Protein AF-A0A658NIR5-F1 (afdb_monomer_lite)

Foldseek 3Di:
DVVVLVVVLVVVVCQCCPPPCNVVVHDGDQDEDEAEQDDPVCVVVVNDPDPVRSCVSNVHHHPYYHHRDPLCVVCVVVVHDSVD

Radius of gyration: 15.7 Å; chains: 1; bounding box: 22×41×36 Å

pLDDT: mean 94.18, std 4.9, range [66.44, 97.44]

Secondary structure (DSSP, 8-state):
-HHHHHHHHHHHHHHHHHSHHHHTT-SPP--EEEEEEE-HHHHHTTSS--HHHHHHHHT-EEEEEEE--HHHHHHHHHT--TT-

Sequence (84 aa):
EVSSVRDSDRMLGILSSKSRRAERKEAPIREYLLLTRYSPERVAKGEMLSVNDVREILSLDLLGVIPESKAVLNASNSGVPVIL

Structure (mmCIF, N/CA/C/O backbone):
data_AF-A0A658NIR5-F1
#
_entry.id   AF-A0A658NIR5-F1
#
loop_
_atom_site.group_PDB
_atom_site.id
_atom_site.type_symbol
_atom_site.label_atom_id
_atom_site.label_alt_id
_atom_site.label_comp_id
_atom_site.label_asym_id
_atom_site.label_entity_id
_atom_site.label_seq_id
_atom_site.pdbx_PDB_ins_code
_atom_site.Cartn_x
_atom_site.Cartn_y
_atom_site.Cartn_z
_atom_site.occupancy
_atom_site.B_iso_or_equiv
_atom_site.auth_seq_id
_atom_site.auth_comp_id
_atom_site.auth_asym_id
_atom_site.auth_atom_id
_atom_site.pdbx_PDB_model_num
ATOM 1 N N . GLU A 1 1 ? 1.773 0.602 9.698 1.00 66.44 1 GLU A N 1
ATOM 2 C CA . GLU A 1 1 ? 0.858 0.987 8.597 1.00 66.44 1 GLU A CA 1
ATOM 3 C C . GLU A 1 1 ? 0.748 2.477 8.398 1.00 66.44 1 GLU A C 1
ATOM 5 O O . GLU A 1 1 ? 0.859 2.924 7.267 1.00 66.44 1 GLU A O 1
ATOM 10 N N . VAL A 1 2 ? 0.633 3.253 9.479 1.00 80.00 2 VAL A N 1
ATOM 11 C CA . VAL A 1 2 ? 0.731 4.719 9.412 1.00 80.00 2 VAL A CA 1
ATOM 12 C C . VAL A 1 2 ? 1.980 5.178 8.637 1.00 80.00 2 VAL A C 1
ATOM 14 O O . VAL A 1 2 ? 1.907 6.140 7.882 1.00 80.00 2 VAL A O 1
ATOM 17 N N . SER A 1 3 ? 3.108 4.462 8.750 1.00 85.44 3 SER A N 1
ATOM 18 C CA . SER A 1 3 ? 4.311 4.700 7.935 1.00 85.44 3 SER A CA 1
ATOM 19 C C . SER A 1 3 ? 4.067 4.530 6.430 1.00 85.44 3 SER A C 1
ATOM 21 O O . SER A 1 3 ? 4.356 5.442 5.669 1.00 85.44 3 SER A O 1
ATOM 23 N N . SER A 1 4 ? 3.478 3.410 6.003 1.00 91.94 4 SER A N 1
ATOM 24 C CA . SER A 1 4 ? 3.186 3.120 4.592 1.00 91.94 4 SER A CA 1
ATOM 25 C C . SER A 1 4 ? 2.217 4.128 3.974 1.00 91.94 4 SER A C 1
ATOM 27 O O . SER A 1 4 ? 2.409 4.541 2.833 1.00 91.94 4 SER A O 1
ATOM 29 N N . VAL A 1 5 ? 1.203 4.558 4.732 1.00 94.19 5 VAL A N 1
ATOM 30 C CA . VAL A 1 5 ? 0.263 5.597 4.284 1.00 94.19 5 VAL A CA 1
ATOM 31 C C . VAL A 1 5 ? 0.985 6.937 4.117 1.00 94.19 5 VAL A C 1
ATOM 33 O O . VAL A 1 5 ? 0.859 7.565 3.072 1.00 94.19 5 VAL A O 1
ATOM 36 N N . ARG A 1 6 ? 1.818 7.343 5.085 1.00 94.62 6 ARG A N 1
ATOM 37 C CA . ARG A 1 6 ? 2.614 8.584 4.995 1.00 94.62 6 ARG A CA 1
ATOM 38 C C . ARG A 1 6 ? 3.613 8.577 3.840 1.00 94.62 6 ARG A C 1
ATOM 40 O O . ARG A 1 6 ? 3.808 9.599 3.190 1.00 94.62 6 ARG A O 1
ATOM 47 N N . ASP A 1 7 ? 4.261 7.445 3.586 1.00 96.25 7 ASP A N 1
ATOM 48 C CA . ASP A 1 7 ? 5.182 7.325 2.455 1.00 96.25 7 ASP A CA 1
ATOM 49 C C . ASP A 1 7 ? 4.433 7.391 1.116 1.00 96.25 7 ASP A C 1
ATOM 51 O O . ASP A 1 7 ? 4.931 7.999 0.168 1.00 96.25 7 ASP A O 1
ATOM 55 N N . SER A 1 8 ? 3.216 6.842 1.057 1.00 96.38 8 SER A N 1
ATOM 56 C CA . SER A 1 8 ? 2.339 6.951 -0.116 1.00 96.38 8 SER A CA 1
ATOM 57 C C . SER A 1 8 ? 1.897 8.397 -0.359 1.00 96.38 8 SER A C 1
ATOM 59 O O . SER A 1 8 ? 2.011 8.877 -1.482 1.00 96.38 8 SER A O 1
ATOM 61 N N . ASP A 1 9 ? 1.493 9.121 0.689 1.00 96.00 9 ASP A N 1
ATOM 62 C CA . ASP A 1 9 ? 1.155 10.551 0.622 1.00 96.00 9 ASP A CA 1
ATOM 63 C C . ASP A 1 9 ? 2.327 11.395 0.088 1.00 96.00 9 ASP A C 1
ATOM 65 O O . ASP A 1 9 ? 2.183 12.177 -0.855 1.00 96.00 9 ASP A O 1
ATOM 69 N N . ARG A 1 10 ? 3.548 11.140 0.582 1.00 96.94 10 ARG A N 1
ATOM 70 C CA . ARG A 1 10 ? 4.760 11.782 0.047 1.00 96.94 10 ARG A CA 1
ATOM 71 C C . ARG A 1 10 ? 4.941 11.502 -1.448 1.00 96.94 10 ARG A C 1
ATOM 73 O O . ARG A 1 10 ? 5.329 12.401 -2.196 1.00 96.94 10 ARG A O 1
ATOM 80 N N . MET A 1 11 ? 4.689 10.270 -1.890 1.00 96.44 11 MET A N 1
ATOM 81 C CA . MET A 1 11 ? 4.796 9.904 -3.304 1.00 96.44 11 MET A CA 1
ATOM 82 C C . MET A 1 11 ? 3.754 10.610 -4.176 1.00 96.44 11 MET A C 1
ATOM 84 O O . MET A 1 11 ? 4.115 11.036 -5.271 1.00 96.44 11 MET 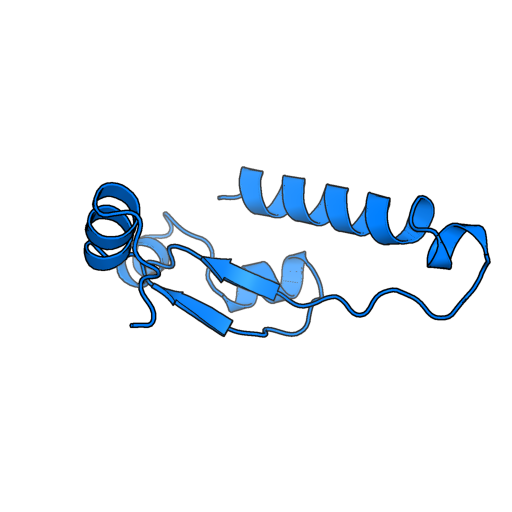A O 1
ATOM 88 N N . LEU A 1 12 ? 2.525 10.824 -3.697 1.00 96.44 12 LEU A N 1
ATOM 89 C CA . LEU A 1 12 ? 1.519 11.642 -4.397 1.00 96.44 12 LEU A CA 1
ATOM 90 C C . LEU A 1 12 ? 2.006 13.090 -4.578 1.00 96.44 12 LEU A C 1
ATOM 92 O O . LEU A 1 12 ? 1.933 13.662 -5.670 1.00 96.44 12 LEU A O 1
ATOM 96 N N . GLY A 1 13 ? 2.629 13.662 -3.544 1.00 96.44 13 GLY A N 1
ATOM 97 C CA . GLY A 1 13 ? 3.285 14.970 -3.643 1.00 96.44 13 GLY A CA 1
ATOM 98 C C . GLY A 1 13 ? 4.402 15.007 -4.697 1.00 96.44 13 GLY A C 1
ATOM 99 O O . GLY A 1 13 ? 4.562 15.990 -5.422 1.00 96.44 13 GLY A O 1
ATOM 100 N N . ILE A 1 14 ? 5.166 13.923 -4.841 1.00 97.06 14 ILE A N 1
ATOM 101 C CA . ILE A 1 14 ? 6.208 13.805 -5.872 1.00 97.06 14 ILE A CA 1
ATOM 102 C C . ILE A 1 14 ? 5.591 13.656 -7.269 1.00 97.06 14 ILE A C 1
ATOM 104 O O . ILE A 1 14 ? 6.051 14.312 -8.202 1.00 97.06 14 ILE A O 1
ATOM 108 N N . LEU A 1 15 ? 4.547 12.840 -7.434 1.00 96.69 15 LEU A N 1
ATOM 109 C CA . LEU A 1 15 ? 3.868 12.646 -8.721 1.00 96.69 15 LEU A CA 1
ATOM 110 C C . LEU A 1 15 ? 3.263 13.952 -9.246 1.00 96.69 15 LEU A C 1
ATOM 112 O O . LEU A 1 15 ? 3.405 14.264 -10.434 1.00 96.69 15 LEU A O 1
ATOM 116 N N . SER A 1 16 ? 2.665 14.744 -8.358 1.00 95.88 16 SER A N 1
ATOM 117 C CA . SER A 1 16 ? 2.047 16.031 -8.692 1.00 95.88 16 SER A CA 1
ATOM 118 C C . SER A 1 16 ? 3.045 17.165 -8.957 1.00 95.88 16 SER A C 1
ATOM 120 O O . SER A 1 16 ? 2.658 18.166 -9.555 1.00 95.88 16 SER A O 1
ATOM 122 N N . SER A 1 17 ? 4.322 17.019 -8.577 1.00 96.62 17 SER A N 1
ATOM 123 C CA . SER A 1 17 ? 5.333 18.086 -8.713 1.00 96.62 17 SER A CA 1
ATOM 124 C C . SER A 1 17 ? 6.511 17.762 -9.636 1.00 96.62 17 SER A C 1
ATOM 126 O O . SER A 1 17 ? 7.060 18.673 -10.249 1.00 96.62 17 SER A O 1
ATOM 128 N N . LYS A 1 18 ? 6.913 16.491 -9.747 1.00 97.25 18 LYS A N 1
ATOM 129 C CA . LYS A 1 18 ? 8.144 16.058 -10.440 1.00 97.25 18 LYS A CA 1
ATOM 130 C C . LYS A 1 18 ? 7.907 15.079 -11.585 1.00 97.25 18 LYS A C 1
ATOM 132 O O . LYS A 1 18 ? 8.855 14.595 -12.196 1.00 97.25 18 LYS A O 1
ATOM 137 N N . SER A 1 19 ? 6.660 14.713 -11.864 1.00 97.19 19 SER A N 1
ATOM 138 C CA . SER A 1 19 ? 6.383 13.917 -13.057 1.00 97.19 19 SER A CA 1
ATOM 139 C C . SER A 1 19 ? 6.537 14.769 -14.316 1.00 97.19 19 SER A C 1
ATOM 141 O O . SER A 1 19 ? 6.258 15.965 -14.305 1.00 97.19 19 SER A O 1
ATOM 143 N N . ARG A 1 20 ? 6.874 14.142 -15.451 1.00 97.44 20 ARG A N 1
ATOM 144 C CA . ARG A 1 20 ? 6.916 14.828 -16.756 1.00 97.44 20 ARG A CA 1
ATOM 145 C C . ARG A 1 20 ? 5.626 15.606 -17.048 1.00 97.44 20 ARG A C 1
ATOM 147 O O . ARG A 1 20 ? 5.680 16.681 -17.634 1.00 97.44 20 ARG A O 1
ATOM 154 N N . ARG A 1 21 ? 4.470 15.049 -16.661 1.00 97.19 21 ARG A N 1
ATOM 155 C CA . ARG A 1 21 ? 3.163 15.692 -16.849 1.00 97.19 21 ARG A CA 1
ATOM 156 C C . ARG A 1 21 ? 3.018 16.931 -15.966 1.00 97.19 21 ARG A C 1
ATOM 158 O O . ARG A 1 21 ? 2.593 17.965 -16.467 1.00 97.19 21 ARG A O 1
ATOM 165 N N . ALA A 1 22 ? 3.433 16.843 -14.701 1.00 96.75 22 ALA A N 1
ATOM 166 C CA . ALA A 1 22 ? 3.461 17.980 -13.785 1.00 96.75 22 ALA A CA 1
ATOM 167 C C . ALA A 1 22 ? 4.389 19.099 -14.289 1.00 96.75 22 ALA A C 1
ATOM 169 O O . ALA A 1 22 ? 3.967 20.249 -14.395 1.00 96.75 22 ALA A O 1
ATOM 170 N N . GLU A 1 23 ? 5.616 18.758 -14.693 1.00 97.31 23 GLU A N 1
ATOM 171 C CA . GLU A 1 23 ? 6.604 19.720 -15.202 1.00 97.31 23 GLU A CA 1
ATOM 172 C C . GLU A 1 23 ? 6.131 20.435 -16.476 1.00 97.31 23 GLU A C 1
ATOM 174 O O . GLU A 1 23 ? 6.377 21.626 -16.662 1.00 97.31 23 GLU A O 1
ATOM 179 N N . ARG A 1 24 ? 5.419 19.718 -17.353 1.00 97.38 24 ARG A N 1
ATOM 180 C CA . ARG A 1 24 ? 4.889 20.251 -18.617 1.00 97.38 24 ARG A CA 1
ATOM 181 C C . ARG A 1 24 ? 3.500 20.877 -18.499 1.00 97.38 24 ARG A C 1
ATOM 183 O O . ARG A 1 24 ? 2.966 21.319 -19.513 1.00 97.38 24 ARG A O 1
ATOM 190 N N . LYS A 1 25 ? 2.919 20.930 -17.294 1.00 94.50 25 LYS A N 1
ATOM 191 C CA . LYS A 1 25 ? 1.536 21.385 -17.048 1.00 94.50 25 LYS A CA 1
ATOM 192 C C . LYS A 1 25 ? 0.499 20.645 -17.910 1.00 94.50 25 LYS A C 1
ATOM 194 O O . LYS A 1 25 ? -0.486 21.227 -18.359 1.00 94.50 25 LYS A O 1
ATOM 199 N N . GLU A 1 26 ? 0.744 19.362 -18.164 1.00 97.44 26 GLU A N 1
ATOM 200 C CA . GLU A 1 26 ? -0.199 18.461 -18.826 1.00 97.44 26 GLU A CA 1
ATOM 201 C C . GLU A 1 26 ? -1.281 17.996 -17.831 1.00 97.44 26 GLU A C 1
ATOM 203 O O . GLU A 1 26 ? -1.217 18.278 -16.632 1.00 97.44 26 GLU A O 1
ATOM 208 N N . ALA A 1 27 ? -2.275 17.246 -18.317 1.00 96.75 27 ALA A N 1
ATOM 209 C CA . ALA A 1 27 ? -3.255 16.608 -17.443 1.00 96.75 27 ALA A CA 1
ATOM 210 C C . ALA A 1 27 ? -2.555 15.722 -16.384 1.00 96.75 27 ALA A C 1
ATOM 212 O O . ALA A 1 27 ? -1.614 14.998 -16.732 1.00 96.75 27 ALA A O 1
ATOM 213 N N . PRO A 1 28 ? -3.002 15.741 -15.114 1.00 95.00 28 PRO A N 1
ATOM 214 C CA . PRO A 1 28 ? -2.332 15.034 -14.025 1.00 95.00 28 PRO A CA 1
ATOM 215 C C . PRO A 1 28 ? -2.273 13.515 -14.245 1.00 95.00 28 PRO A C 1
ATOM 217 O O . PRO A 1 28 ? -2.972 12.934 -15.086 1.00 95.00 28 PRO A O 1
ATOM 220 N N . ILE A 1 29 ? -1.386 12.850 -13.504 1.00 95.81 29 ILE A N 1
ATOM 221 C CA . ILE A 1 29 ? -1.348 11.385 -13.466 1.00 95.81 29 ILE A CA 1
ATOM 222 C C . ILE A 1 29 ? -2.622 10.901 -12.775 1.00 95.81 29 ILE A C 1
ATOM 224 O O . ILE A 1 29 ? -3.037 11.461 -11.768 1.00 95.81 29 ILE A O 1
ATOM 228 N N . ARG A 1 30 ? -3.254 9.868 -13.337 1.00 94.88 30 ARG A N 1
ATOM 229 C CA . ARG A 1 30 ? -4.402 9.234 -12.697 1.00 94.88 30 ARG A CA 1
ATOM 230 C C . ARG A 1 30 ? -3.893 8.279 -11.627 1.00 94.88 30 ARG A C 1
ATOM 232 O O . ARG A 1 30 ? -3.201 7.313 -11.944 1.00 94.88 30 ARG A O 1
ATOM 239 N N . GLU A 1 31 ? -4.217 8.586 -10.385 1.00 95.94 31 GLU A N 1
ATOM 240 C CA . GLU A 1 31 ? -3.748 7.865 -9.210 1.00 95.94 31 GLU A CA 1
ATOM 241 C C . GLU A 1 31 ? -4.850 6.937 -8.705 1.00 95.94 31 GLU A C 1
ATOM 243 O O . GLU A 1 31 ? -6.032 7.276 -8.735 1.00 95.94 31 GLU A O 1
ATOM 248 N N . TYR A 1 32 ? -4.454 5.753 -8.250 1.00 96.94 32 TYR A N 1
ATOM 249 C CA . TYR A 1 32 ? -5.368 4.776 -7.682 1.00 96.94 32 TYR A CA 1
ATOM 250 C C . TYR A 1 32 ? -4.740 4.110 -6.464 1.00 96.94 32 TYR A C 1
ATOM 252 O O . TYR A 1 32 ? -3.531 3.876 -6.422 1.00 96.94 32 TYR A O 1
ATOM 260 N N . LEU A 1 33 ? -5.578 3.750 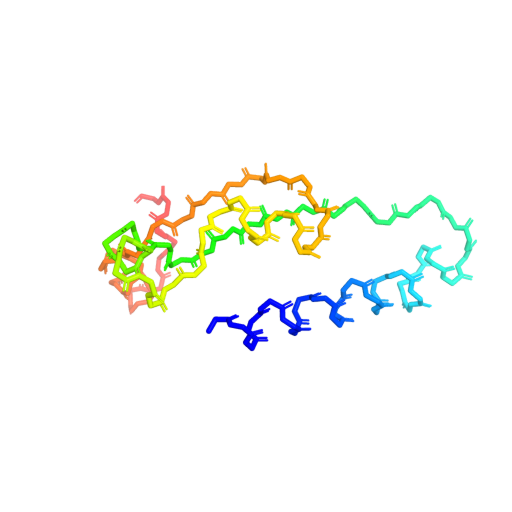-5.499 1.00 96.75 33 LEU A N 1
ATOM 261 C CA . LEU A 1 33 ? -5.186 3.030 -4.300 1.00 96.75 33 LEU A CA 1
ATOM 262 C C . LEU A 1 33 ? -5.264 1.516 -4.536 1.00 96.75 33 LEU A C 1
ATOM 264 O O . LEU A 1 33 ? -6.339 0.973 -4.783 1.00 96.75 33 LEU A O 1
ATOM 268 N N . LEU A 1 34 ? -4.137 0.821 -4.399 1.00 97.12 34 LEU A N 1
ATOM 269 C CA . LEU A 1 34 ? -4.081 -0.637 -4.297 1.00 97.12 34 LEU A CA 1
ATOM 270 C C . LEU A 1 34 ? -3.586 -1.002 -2.898 1.00 97.12 34 LEU A C 1
ATOM 272 O O . LEU A 1 34 ? -2.407 -0.830 -2.589 1.0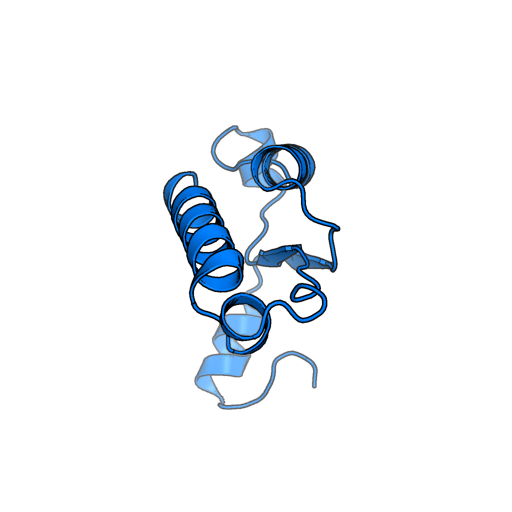0 97.12 34 LEU A O 1
ATOM 276 N N . LEU A 1 35 ? -4.479 -1.498 -2.045 1.00 95.62 35 LEU A N 1
ATOM 277 C CA . LEU A 1 35 ? -4.113 -1.855 -0.678 1.00 95.62 35 LEU A CA 1
ATOM 278 C C . LEU A 1 35 ? -3.614 -3.298 -0.630 1.00 95.62 35 LEU A C 1
ATOM 280 O O . LEU A 1 35 ? -4.352 -4.223 -0.953 1.00 95.62 35 LEU A O 1
ATOM 284 N N . THR A 1 36 ? -2.368 -3.511 -0.216 1.00 94.81 36 THR A N 1
ATOM 285 C CA . THR A 1 36 ? -1.758 -4.850 -0.179 1.00 94.81 36 THR A CA 1
ATOM 286 C C . THR A 1 36 ? -1.588 -5.374 1.238 1.00 94.81 36 THR A C 1
ATOM 288 O O . THR A 1 36 ? -1.406 -4.584 2.161 1.00 94.81 36 THR A O 1
ATOM 291 N N . ARG A 1 37 ? -1.553 -6.705 1.392 1.00 93.62 37 ARG A N 1
ATOM 292 C CA . ARG A 1 37 ? -1.400 -7.397 2.685 1.00 93.62 37 ARG A CA 1
ATOM 293 C C . ARG A 1 37 ? -2.492 -7.023 3.693 1.00 93.62 37 ARG A C 1
ATOM 295 O O . ARG A 1 37 ? -2.226 -6.886 4.883 1.00 93.62 37 ARG A O 1
ATOM 302 N N . TYR A 1 38 ? -3.719 -6.843 3.209 1.00 95.06 38 TYR A N 1
ATOM 303 C CA . TYR A 1 38 ? -4.851 -6.494 4.057 1.00 95.06 38 TYR A CA 1
ATOM 304 C C . TYR A 1 38 ? -5.240 -7.657 4.975 1.00 95.06 38 TYR A C 1
ATOM 306 O O . TYR A 1 38 ? -5.367 -8.796 4.521 1.00 95.06 38 TYR A O 1
ATOM 314 N N . SER A 1 39 ? -5.451 -7.366 6.258 1.00 95.50 39 SER A N 1
ATOM 315 C CA . SER A 1 39 ? -5.865 -8.347 7.260 1.00 95.50 39 SER A CA 1
ATOM 316 C C . SER A 1 39 ? -7.114 -7.853 7.998 1.00 95.50 39 SER A C 1
ATOM 318 O O . SER A 1 39 ? -7.000 -7.012 8.894 1.00 95.50 39 SER A O 1
ATOM 320 N N . PRO A 1 40 ? -8.311 -8.379 7.667 1.00 94.25 40 PRO A N 1
ATOM 321 C CA . PRO A 1 40 ? -9.552 -8.002 8.346 1.00 94.25 40 PRO A CA 1
ATOM 322 C C . PRO A 1 40 ? -9.498 -8.230 9.862 1.00 94.25 40 PRO A C 1
ATOM 324 O O . PRO A 1 40 ? -10.028 -7.434 10.632 1.00 94.25 40 PRO A O 1
ATOM 327 N N . GLU A 1 41 ? -8.811 -9.287 10.304 1.00 96.19 41 GLU A N 1
ATOM 328 C CA . GLU A 1 41 ? -8.647 -9.595 11.727 1.00 96.19 41 GLU A CA 1
ATOM 329 C C . GLU A 1 41 ? -7.843 -8.521 12.465 1.00 96.19 41 GLU A C 1
ATOM 331 O O . GLU A 1 41 ? -8.203 -8.132 13.575 1.00 96.19 41 GLU A O 1
ATOM 336 N N . ARG A 1 42 ? -6.762 -8.020 11.855 1.00 94.62 42 ARG A N 1
ATOM 337 C CA . ARG A 1 42 ? -5.931 -6.961 12.448 1.00 94.62 42 ARG A CA 1
ATOM 338 C C . ARG A 1 42 ? -6.656 -5.618 12.456 1.00 94.62 42 ARG A C 1
ATOM 340 O O . ARG A 1 42 ? -6.487 -4.851 13.399 1.00 94.62 42 ARG A O 1
ATOM 347 N N . VAL A 1 43 ? -7.514 -5.367 11.463 1.00 94.75 43 VAL A N 1
ATOM 348 C CA . VAL A 1 43 ? -8.401 -4.190 11.439 1.00 94.75 43 VAL A CA 1
ATOM 349 C C . VAL A 1 43 ? -9.393 -4.247 12.593 1.00 94.75 43 VAL A C 1
ATOM 351 O O . VAL A 1 43 ? -9.511 -3.286 13.345 1.00 94.75 43 VAL A O 1
ATOM 354 N N . ALA A 1 44 ? -10.058 -5.388 12.790 1.00 95.06 44 ALA A N 1
ATOM 355 C CA . ALA A 1 44 ? -11.018 -5.562 13.879 1.00 95.06 44 ALA A CA 1
ATOM 356 C C . ALA A 1 44 ? -10.379 -5.391 15.271 1.00 95.06 44 ALA A C 1
ATOM 358 O O . ALA A 1 44 ? -11.043 -4.948 16.205 1.00 95.06 44 ALA A O 1
ATOM 359 N N . LYS A 1 45 ? -9.085 -5.710 15.405 1.00 96.56 45 LYS A N 1
ATOM 360 C CA . LYS A 1 45 ? -8.297 -5.515 16.634 1.00 96.56 45 LYS A CA 1
ATOM 361 C C . LYS A 1 45 ? -7.743 -4.093 16.807 1.00 96.56 45 LYS A C 1
ATOM 363 O O . LYS A 1 45 ? -7.142 -3.812 17.838 1.00 96.56 45 LYS A O 1
ATOM 368 N N . GLY A 1 46 ? -7.913 -3.207 15.822 1.00 92.81 46 GLY A N 1
ATOM 369 C CA . GLY A 1 46 ? -7.347 -1.852 15.835 1.00 92.81 46 GLY A CA 1
ATOM 370 C C . GLY A 1 46 ? -5.831 -1.795 15.595 1.00 92.81 46 GLY A C 1
ATOM 371 O O . GLY A 1 46 ? -5.207 -0.760 15.812 1.00 92.81 46 GLY A O 1
ATOM 372 N N . GLU A 1 47 ? -5.223 -2.894 15.147 1.00 92.56 47 GLU A N 1
ATOM 373 C CA . GLU A 1 47 ? -3.789 -2.988 14.835 1.00 92.56 47 GLU A CA 1
ATOM 374 C C . GLU A 1 47 ? -3.468 -2.554 13.394 1.00 92.56 47 GLU A C 1
ATOM 376 O O . GLU A 1 47 ? -2.296 -2.373 13.043 1.00 92.56 47 GLU A O 1
ATOM 381 N N . MET A 1 48 ? -4.502 -2.446 12.554 1.00 93.75 48 MET A N 1
ATOM 382 C CA . MET A 1 48 ? -4.427 -2.083 11.140 1.00 93.75 48 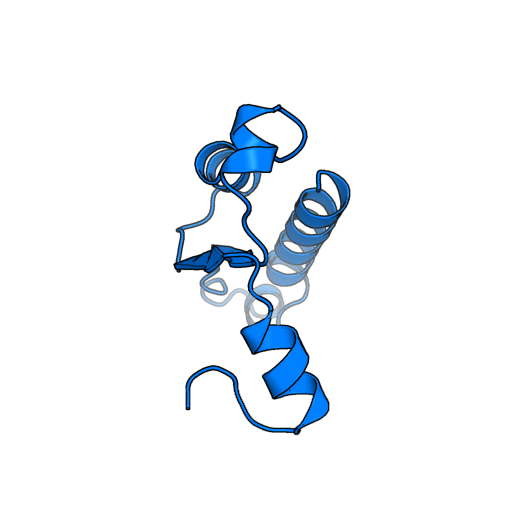MET A CA 1
ATOM 383 C C . MET A 1 48 ? -5.516 -1.066 10.778 1.00 93.75 48 MET A C 1
ATOM 385 O O . MET A 1 48 ? -6.631 -1.140 11.293 1.00 93.75 48 MET A O 1
ATOM 389 N N . LEU A 1 49 ? -5.201 -0.125 9.885 1.00 94.44 49 LEU A N 1
ATOM 390 C CA . LEU A 1 49 ? -6.172 0.825 9.334 1.00 94.44 49 LEU A CA 1
ATOM 391 C C . LEU A 1 49 ? -7.150 0.106 8.401 1.00 94.44 49 LEU A C 1
ATOM 393 O O . LEU A 1 49 ? -6.767 -0.790 7.641 1.00 94.44 49 LEU A O 1
ATOM 397 N N . SER A 1 50 ? -8.419 0.516 8.423 1.00 95.06 50 SER A N 1
ATOM 398 C CA . SER A 1 50 ? -9.404 -0.024 7.491 1.00 95.06 50 SER A CA 1
ATOM 399 C C . SER A 1 50 ? -9.176 0.510 6.072 1.00 95.06 50 SER A C 1
ATOM 401 O O . SER A 1 50 ? -8.526 1.535 5.860 1.00 95.06 50 SER A O 1
ATOM 403 N N . VAL A 1 51 ? -9.742 -0.177 5.073 1.00 94.62 51 VAL A N 1
ATOM 404 C CA . VAL A 1 51 ? -9.692 0.278 3.670 1.00 94.62 51 VAL A CA 1
ATOM 405 C C . VAL A 1 51 ? -10.264 1.691 3.534 1.00 94.62 51 VAL A C 1
ATOM 407 O O . VAL A 1 51 ? -9.712 2.503 2.794 1.00 94.62 51 VAL A O 1
ATOM 410 N N . ASN A 1 52 ? -11.345 1.987 4.261 1.00 94.25 52 ASN A N 1
ATOM 411 C CA . ASN A 1 52 ? -12.008 3.287 4.216 1.00 94.25 52 ASN A CA 1
ATOM 412 C C . ASN A 1 52 ? -11.128 4.382 4.819 1.00 94.25 52 ASN A C 1
ATOM 414 O O . ASN A 1 52 ? -10.962 5.414 4.177 1.00 94.25 52 ASN A O 1
ATOM 418 N N . ASP A 1 53 ? -10.488 4.125 5.964 1.00 94.50 53 ASP A N 1
ATOM 419 C CA . ASP A 1 53 ? -9.588 5.101 6.593 1.00 94.50 53 ASP A CA 1
ATOM 420 C C . ASP A 1 53 ? -8.442 5.467 5.644 1.00 94.50 53 ASP A C 1
ATOM 422 O O . ASP A 1 53 ? -8.137 6.638 5.438 1.00 94.50 53 ASP A O 1
ATOM 426 N N . VAL A 1 54 ? -7.822 4.466 5.007 1.00 94.81 54 VAL A N 1
ATOM 427 C CA . VAL A 1 54 ? -6.729 4.707 4.052 1.00 94.81 54 VAL A CA 1
ATOM 428 C C . VAL A 1 54 ? -7.225 5.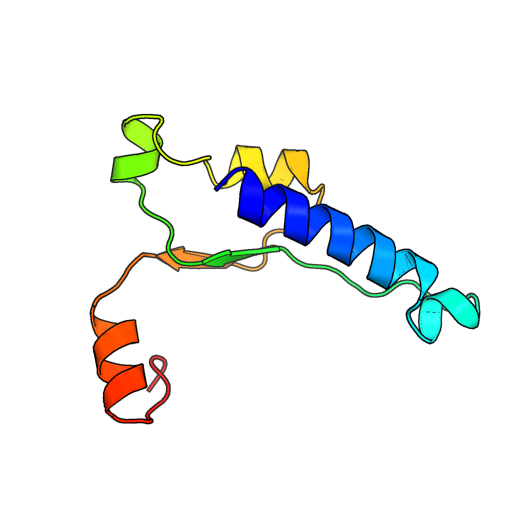476 2.826 1.00 94.81 54 VAL A C 1
ATOM 430 O O . VAL A 1 54 ? -6.528 6.373 2.347 1.00 94.81 54 VAL A O 1
ATOM 433 N N . ARG A 1 55 ? -8.426 5.155 2.328 1.00 94.31 55 ARG A N 1
ATOM 434 C CA . ARG A 1 55 ? -9.048 5.861 1.201 1.00 94.31 55 ARG A CA 1
ATOM 435 C C . ARG A 1 55 ? -9.296 7.331 1.524 1.00 94.31 55 ARG A C 1
ATOM 437 O O . ARG A 1 55 ? -9.025 8.180 0.684 1.00 94.31 55 ARG A O 1
ATOM 444 N N . GLU A 1 56 ? -9.798 7.624 2.719 1.00 93.00 56 GLU A N 1
ATOM 445 C CA . GLU A 1 56 ? -10.059 8.990 3.178 1.00 93.00 56 GLU A CA 1
ATOM 446 C C . GLU A 1 56 ? -8.763 9.775 3.380 1.00 93.00 56 GLU A C 1
ATOM 448 O O . GLU A 1 56 ? -8.651 10.897 2.891 1.00 93.00 56 GLU A O 1
ATOM 453 N N . ILE A 1 57 ? -7.755 9.165 4.012 1.00 94.31 57 ILE A N 1
ATOM 454 C CA . ILE A 1 57 ? -6.456 9.809 4.247 1.00 94.31 57 ILE A CA 1
ATOM 455 C C . ILE A 1 57 ? -5.778 10.192 2.928 1.00 94.31 57 ILE A C 1
ATOM 457 O O . ILE A 1 57 ? -5.272 11.303 2.807 1.00 94.31 57 ILE A O 1
ATOM 461 N N . LEU A 1 58 ? -5.751 9.283 1.948 1.00 94.81 58 LEU A N 1
ATOM 462 C CA . LEU A 1 58 ? -5.052 9.515 0.679 1.00 94.81 58 LEU A CA 1
ATOM 463 C C . LEU A 1 58 ? -5.923 10.206 -0.378 1.00 94.81 58 LEU A C 1
ATOM 465 O O . LEU A 1 58 ? -5.389 10.681 -1.373 1.00 94.81 58 LEU A O 1
ATOM 469 N N . SER A 1 59 ? -7.244 10.266 -0.181 1.00 95.00 59 SER A N 1
ATOM 470 C CA . SER A 1 59 ? -8.202 10.834 -1.142 1.00 95.00 59 SER A CA 1
ATOM 471 C C . SER A 1 59 ? -8.081 10.236 -2.554 1.00 95.00 59 SER A C 1
ATOM 473 O O . SER A 1 59 ? -8.115 10.950 -3.554 1.00 95.00 59 SER A O 1
ATOM 475 N N . LEU A 1 60 ? -7.944 8.907 -2.638 1.00 94.75 60 LEU A N 1
ATOM 476 C CA . LEU A 1 60 ? -7.765 8.165 -3.893 1.00 94.75 60 LEU A CA 1
ATOM 477 C C . LEU A 1 60 ? -8.908 7.188 -4.173 1.00 94.75 60 LEU A C 1
ATOM 479 O O . LEU A 1 60 ? -9.481 6.592 -3.259 1.00 94.75 60 LEU A O 1
ATOM 483 N N . ASP A 1 61 ? -9.155 6.929 -5.457 1.00 93.69 61 ASP A N 1
ATOM 484 C CA . ASP A 1 61 ? -10.048 5.857 -5.893 1.00 93.69 61 ASP A CA 1
ATOM 485 C C . ASP A 1 61 ? -9.427 4.484 -5.608 1.00 93.69 61 ASP A C 1
ATOM 487 O O . ASP A 1 61 ? -8.296 4.193 -6.008 1.00 93.69 61 ASP A O 1
ATOM 491 N N . LEU A 1 62 ? -10.180 3.608 -4.942 1.00 96.31 62 LEU A N 1
ATOM 492 C CA . LEU A 1 62 ? -9.756 2.237 -4.670 1.00 96.31 62 LEU A CA 1
ATOM 493 C C . LEU A 1 62 ? -9.783 1.405 -5.957 1.00 96.31 62 LEU A C 1
ATOM 495 O O . LEU A 1 62 ? -10.845 1.162 -6.525 1.00 96.31 62 LEU A O 1
ATOM 499 N N . LEU A 1 63 ? -8.617 0.915 -6.373 1.00 97.44 63 LEU A N 1
ATOM 500 C CA . LEU A 1 63 ? -8.478 -0.057 -7.455 1.00 97.44 63 LEU A CA 1
ATOM 501 C C . LEU A 1 63 ? -8.732 -1.483 -6.971 1.00 97.44 63 LEU A C 1
ATOM 503 O O . LEU A 1 63 ? -9.335 -2.284 -7.679 1.00 97.44 63 LEU A O 1
ATOM 507 N N . GLY A 1 64 ? -8.251 -1.816 -5.774 1.00 96.75 64 GLY A N 1
ATOM 508 C CA . GLY A 1 64 ? -8.401 -3.157 -5.230 1.00 96.75 64 GLY A CA 1
ATOM 509 C C . GLY A 1 64 ? -7.712 -3.356 -3.889 1.00 96.75 64 GLY A C 1
ATOM 510 O O . GLY A 1 64 ? -6.962 -2.504 -3.406 1.00 96.75 64 GLY A O 1
ATOM 511 N N . VAL A 1 65 ? -7.974 -4.520 -3.300 1.00 96.50 65 VAL A N 1
ATOM 512 C CA . VAL A 1 65 ? -7.415 -4.947 -2.017 1.00 96.50 65 VAL A CA 1
ATOM 513 C C . VAL A 1 65 ? -6.856 -6.357 -2.175 1.00 96.50 65 VAL A C 1
ATOM 515 O O . VAL A 1 65 ? -7.570 -7.266 -2.589 1.00 96.50 65 VAL A O 1
ATOM 518 N N . ILE A 1 66 ? -5.581 -6.544 -1.842 1.00 95.31 66 ILE A N 1
ATOM 519 C CA . ILE A 1 66 ? -4.904 -7.841 -1.839 1.00 95.31 66 ILE A CA 1
ATOM 520 C C . ILE A 1 66 ? -4.784 -8.304 -0.381 1.00 95.31 66 ILE A C 1
ATOM 522 O O . ILE A 1 66 ? -4.071 -7.653 0.393 1.00 95.31 66 ILE A O 1
ATOM 526 N N . PRO A 1 67 ? -5.453 -9.400 0.020 1.00 93.62 67 PRO A N 1
ATOM 527 C CA . PRO A 1 67 ? -5.359 -9.912 1.379 1.00 93.62 67 PRO A CA 1
ATOM 528 C C . PRO A 1 67 ? -3.967 -10.479 1.667 1.00 93.62 67 PRO A C 1
ATOM 530 O O . PRO A 1 67 ? -3.221 -10.863 0.762 1.00 93.62 67 PRO A O 1
ATOM 533 N N . GLU A 1 68 ? -3.606 -10.555 2.944 1.00 92.69 68 GLU A N 1
ATOM 534 C CA . GLU A 1 68 ? -2.416 -11.296 3.354 1.00 92.69 68 GLU A CA 1
ATOM 535 C C . GLU A 1 68 ? -2.565 -12.783 2.990 1.00 92.69 68 GLU A C 1
ATOM 537 O O . GLU A 1 68 ? -3.565 -13.423 3.311 1.00 92.69 68 GLU A O 1
ATOM 542 N N . SER A 1 69 ? -1.587 -13.337 2.268 1.00 93.44 69 SER A N 1
ATOM 543 C CA . SER A 1 69 ? -1.674 -14.695 1.729 1.00 93.44 69 SER A CA 1
ATOM 544 C C . SER A 1 69 ? -0.311 -15.377 1.679 1.00 93.44 69 SER A C 1
ATOM 546 O O . SER A 1 69 ? 0.664 -14.822 1.169 1.00 93.44 69 SER A O 1
ATOM 548 N N . LYS A 1 70 ? -0.259 -16.633 2.143 1.00 92.56 70 LYS A N 1
ATOM 549 C CA . LYS A 1 70 ? 0.930 -17.496 2.027 1.00 92.56 70 LYS A CA 1
ATOM 550 C C . LYS A 1 70 ? 1.267 -17.829 0.569 1.00 92.56 70 LYS A C 1
ATOM 552 O O . LYS A 1 70 ? 2.429 -18.079 0.263 1.00 92.56 70 LYS A O 1
ATOM 557 N N . ALA A 1 71 ? 0.281 -17.787 -0.330 1.00 93.44 71 ALA A N 1
ATOM 558 C CA . ALA A 1 71 ? 0.500 -18.031 -1.753 1.00 93.44 71 ALA A CA 1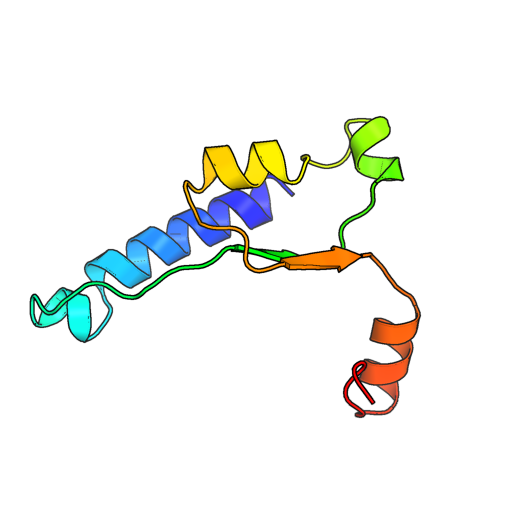
ATOM 559 C C . ALA A 1 71 ? 1.452 -16.994 -2.365 1.00 93.44 71 ALA A C 1
ATOM 561 O O . ALA A 1 71 ? 2.275 -17.355 -3.196 1.00 93.44 71 ALA A O 1
ATOM 562 N N . VAL A 1 72 ? 1.411 -15.739 -1.896 1.00 92.19 72 VAL A N 1
ATOM 563 C CA . VAL A 1 72 ? 2.317 -14.673 -2.360 1.00 92.19 72 VAL A CA 1
ATOM 564 C C . VAL A 1 72 ? 3.773 -15.003 -2.023 1.00 92.19 72 VAL A C 1
ATOM 566 O O . VAL A 1 72 ? 4.647 -14.842 -2.870 1.00 92.19 72 VAL A O 1
ATOM 569 N N . LEU A 1 73 ? 4.036 -15.515 -0.814 1.00 90.00 73 LEU A N 1
ATOM 570 C CA . LEU A 1 73 ? 5.381 -15.928 -0.404 1.00 90.00 73 LEU A CA 1
ATOM 571 C C . LEU A 1 73 ? 5.882 -17.112 -1.242 1.00 90.00 73 LEU A C 1
ATOM 573 O O . LEU A 1 73 ? 7.004 -17.081 -1.739 1.00 90.00 73 LEU A O 1
ATOM 577 N N . ASN A 1 74 ? 5.043 -18.133 -1.431 1.00 94.12 74 ASN A N 1
ATOM 578 C CA . ASN A 1 74 ? 5.401 -19.308 -2.228 1.00 94.12 74 ASN A CA 1
ATOM 579 C C . ASN A 1 74 ? 5.677 -18.934 -3.692 1.00 94.12 74 ASN A C 1
ATOM 581 O O . ASN A 1 74 ? 6.706 -19.319 -4.237 1.00 94.12 74 ASN A O 1
ATOM 585 N N . ALA A 1 75 ? 4.802 -18.127 -4.294 1.00 94.62 75 ALA A N 1
ATOM 586 C CA . ALA A 1 75 ? 4.941 -17.624 -5.657 1.00 94.62 75 ALA A CA 1
ATOM 587 C C . ALA A 1 75 ? 6.244 -16.822 -5.834 1.00 94.62 75 ALA A C 1
ATOM 589 O O . ALA A 1 75 ? 7.014 -17.075 -6.762 1.00 94.62 75 ALA A O 1
ATOM 590 N N . SER A 1 76 ? 6.557 -15.936 -4.878 1.00 92.88 76 SER A N 1
ATOM 591 C CA . SER A 1 76 ? 7.815 -15.182 -4.866 1.00 92.88 76 SER A CA 1
ATOM 592 C C . SER A 1 76 ? 9.043 -16.091 -4.780 1.00 92.88 76 SER A C 1
ATOM 594 O O . SER A 1 76 ? 10.013 -15.856 -5.496 1.00 92.88 76 SER A O 1
ATOM 596 N N . ASN A 1 77 ? 9.013 -17.125 -3.934 1.00 94.69 77 ASN A N 1
ATOM 597 C CA . ASN A 1 77 ? 10.128 -18.066 -3.784 1.00 94.69 77 ASN A CA 1
ATOM 598 C C . ASN A 1 77 ? 10.340 -18.930 -5.035 1.00 94.69 77 ASN A C 1
ATOM 600 O O . ASN A 1 77 ? 11.469 -19.304 -5.338 1.00 94.69 77 ASN A O 1
ATOM 604 N N . SER A 1 78 ? 9.269 -19.239 -5.766 1.00 95.12 78 SER A N 1
ATOM 605 C CA . SER A 1 78 ? 9.323 -20.009 -7.013 1.00 95.12 78 SER A CA 1
ATOM 606 C C . SER A 1 78 ? 9.584 -19.152 -8.258 1.00 95.12 78 SER A C 1
ATOM 608 O O . SER A 1 78 ? 9.736 -19.707 -9.342 1.00 95.12 78 SER A O 1
ATOM 610 N N . GLY A 1 79 ? 9.636 -17.821 -8.130 1.00 95.06 79 GLY A N 1
ATOM 611 C CA . GLY A 1 79 ? 9.824 -16.909 -9.263 1.00 95.06 79 GLY A CA 1
ATOM 612 C C . GLY A 1 79 ? 8.638 -16.872 -10.233 1.00 95.06 79 GLY A C 1
ATOM 613 O O . GLY A 1 79 ? 8.810 -16.535 -11.402 1.00 95.06 79 GLY A O 1
ATOM 614 N N . VAL A 1 80 ? 7.439 -17.228 -9.763 1.00 95.62 80 VAL A N 1
ATOM 615 C CA . VAL A 1 80 ? 6.218 -17.300 -10.575 1.00 95.62 80 VAL A CA 1
ATOM 616 C C . VAL A 1 80 ? 5.218 -16.253 -10.071 1.00 95.62 80 VAL A C 1
ATOM 618 O O . VAL A 1 80 ? 5.054 -16.109 -8.861 1.00 95.62 80 VAL A O 1
ATOM 621 N N . PRO A 1 81 ? 4.533 -15.498 -10.949 1.00 95.31 81 PRO A N 1
ATOM 622 C CA . PRO A 1 81 ? 3.456 -14.600 -10.535 1.00 95.31 81 PRO A CA 1
ATOM 623 C C . PRO A 1 81 ? 2.318 -15.329 -9.805 1.00 95.31 81 PRO A C 1
ATOM 625 O O . PRO A 1 81 ? 1.839 -16.356 -10.267 1.00 95.31 81 PRO A O 1
ATOM 628 N N . VAL A 1 82 ? 1.816 -14.751 -8.709 1.00 94.62 82 VAL A N 1
ATOM 629 C CA . VAL A 1 82 ? 0.747 -15.349 -7.873 1.00 94.62 82 VAL A CA 1
ATOM 630 C C . VAL A 1 82 ? -0.634 -15.416 -8.552 1.00 94.62 82 VAL A C 1
ATOM 632 O O . VAL A 1 82 ? -1.555 -16.013 -8.012 1.00 94.62 82 VAL A O 1
ATOM 635 N N . ILE A 1 83 ? -0.800 -14.768 -9.707 1.00 92.75 83 ILE A N 1
ATOM 636 C CA . ILE A 1 83 ? -2.062 -14.737 -10.465 1.00 92.75 83 ILE A CA 1
ATOM 637 C C . ILE A 1 83 ? -2.262 -15.975 -11.358 1.00 92.75 83 ILE A C 1
ATOM 639 O O . ILE A 1 83 ? -3.331 -16.122 -11.946 1.00 92.75 83 ILE A O 1
ATOM 643 N N . LEU A 1 84 ? -1.229 -16.813 -11.501 1.00 67.62 84 LEU A N 1
ATOM 644 C CA . LEU A 1 84 ? -1.219 -17.988 -12.375 1.00 67.62 84 LEU A CA 1
ATOM 645 C C . LEU A 1 84 ? -1.785 -19.237 -11.693 1.00 67.62 84 LEU A C 1
ATOM 647 O O . LEU A 1 84 ? -1.564 -19.400 -10.472 1.00 67.62 84 LEU A O 1
#